Protein AF-A0A7L4DG90-F1 (afdb_monomer_lite)

pLDDT: mean 85.12, std 9.58, range [58.28, 92.31]

Secondary structure (DSSP, 8-state):
----------SS--SHHHHHHHHHHHHHHHHHHT--HHHHHHHHHHHH--------

Radius of gyration: 14.76 Å; chains: 1; bounding box: 31×25×47 Å

Organism: NCBI:txid325343

Structure (mmCIF, N/CA/C/O backbone):
data_AF-A0A7L4DG90-F1
#
_entry.id   AF-A0A7L4DG90-F1
#
loop_
_atom_site.group_PDB
_atom_site.id
_atom_site.type_symbol
_atom_site.label_atom_id
_atom_site.label_alt_id
_atom_site.label_comp_id
_atom_site.label_asym_id
_atom_site.label_entity_id
_atom_site.label_seq_id
_atom_site.pdbx_PDB_ins_code
_atom_site.Cartn_x
_atom_site.Cartn_y
_atom_site.Cartn_z
_atom_site.occupancy
_atom_site.B_iso_or_equiv
_atom_site.auth_seq_id
_atom_site.auth_comp_id
_atom_site.auth_asym_id
_atom_site.auth_atom_id
_atom_site.pdbx_PDB_model_num
ATOM 1 N N . THR A 1 1 ? -7.638 8.916 23.146 1.00 84.25 1 THR A N 1
ATOM 2 C CA . THR A 1 1 ? -8.630 8.879 22.052 1.00 84.25 1 THR A CA 1
ATOM 3 C C . THR A 1 1 ? -7.939 8.403 20.796 1.00 84.25 1 THR A C 1
ATOM 5 O O . THR A 1 1 ? -6.925 8.992 20.453 1.00 84.25 1 THR A O 1
ATOM 8 N N . ILE A 1 2 ? -8.408 7.327 20.156 1.00 83.06 2 ILE A N 1
ATOM 9 C CA . ILE A 1 2 ? -7.891 6.932 18.836 1.00 83.06 2 ILE A CA 1
ATOM 10 C C . ILE A 1 2 ? -8.615 7.774 17.788 1.00 83.06 2 ILE A C 1
ATOM 12 O O . ILE A 1 2 ? -9.842 7.838 17.799 1.00 83.06 2 ILE A O 1
ATOM 16 N N . VAL A 1 3 ? -7.850 8.443 16.927 1.00 86.75 3 VAL A N 1
ATOM 17 C CA . VAL A 1 3 ? -8.377 9.274 15.840 1.00 86.75 3 VAL A CA 1
ATOM 18 C C . VAL A 1 3 ? -8.073 8.572 14.515 1.00 86.75 3 VAL A C 1
ATOM 20 O O . VAL A 1 3 ? -6.910 8.236 14.280 1.00 86.75 3 VAL A O 1
ATOM 23 N N . PRO A 1 4 ? -9.076 8.327 13.654 1.00 81.44 4 PRO A N 1
ATOM 24 C CA . PRO A 1 4 ? -8.846 7.761 12.331 1.00 81.44 4 PRO A CA 1
ATOM 25 C C . PRO A 1 4 ? -7.965 8.694 11.499 1.00 81.44 4 PRO A C 1
ATOM 27 O O . PRO A 1 4 ? -8.264 9.881 11.365 1.00 81.44 4 PRO A O 1
ATOM 30 N N . GLN A 1 5 ? -6.889 8.162 10.922 1.00 80.75 5 GLN A N 1
ATOM 31 C CA . GLN A 1 5 ? -6.129 8.889 9.909 1.00 80.75 5 GLN A C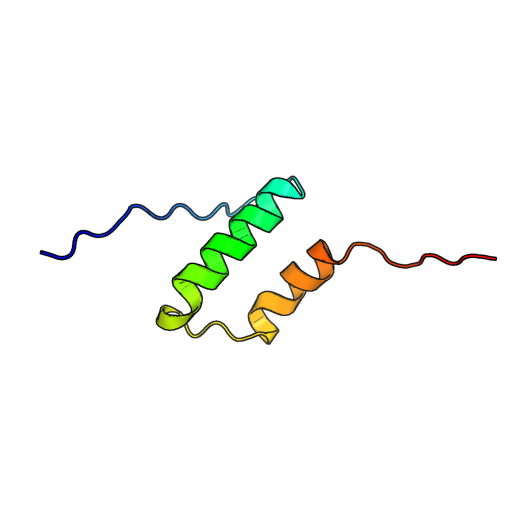A 1
ATOM 32 C C . GLN A 1 5 ? -6.811 8.724 8.552 1.00 80.75 5 GLN A C 1
ATOM 34 O O . GLN A 1 5 ? -7.290 7.639 8.220 1.00 80.75 5 GLN A O 1
ATOM 39 N N . LYS A 1 6 ? -6.852 9.802 7.763 1.00 84.00 6 LYS A N 1
ATOM 40 C CA . LYS A 1 6 ? -7.347 9.744 6.388 1.00 84.00 6 LYS A CA 1
ATOM 41 C C . LYS A 1 6 ? -6.394 8.867 5.573 1.00 84.00 6 LYS A C 1
ATOM 43 O O . LYS A 1 6 ? -5.254 9.256 5.340 1.00 84.00 6 LYS A O 1
ATOM 48 N N . LEU A 1 7 ? -6.859 7.690 5.162 1.00 84.56 7 LEU A N 1
ATOM 49 C CA . LEU A 1 7 ? -6.162 6.846 4.197 1.00 84.56 7 LEU A CA 1
ATOM 50 C C . LEU A 1 7 ? -6.775 7.079 2.817 1.00 84.56 7 LEU A C 1
ATOM 52 O O . LEU A 1 7 ? -7.973 6.878 2.628 1.00 84.56 7 LEU A O 1
ATOM 56 N N . GLU A 1 8 ? -5.948 7.472 1.856 1.00 85.69 8 GLU A N 1
ATOM 57 C CA . GLU A 1 8 ? -6.333 7.575 0.450 1.00 85.69 8 GLU A CA 1
ATOM 58 C C . GLU A 1 8 ? -5.618 6.473 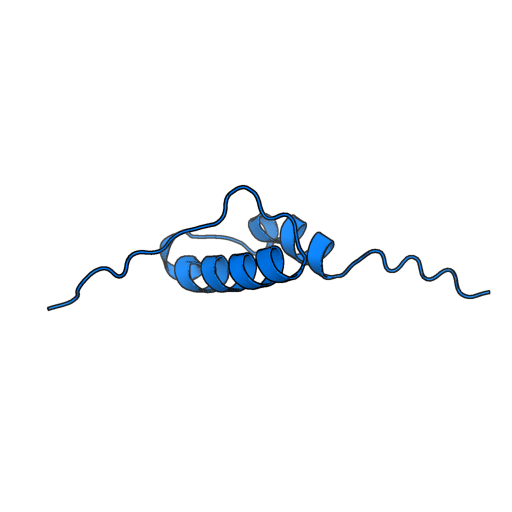-0.326 1.00 85.69 8 GLU A C 1
ATOM 60 O O . GLU A 1 8 ? -4.392 6.376 -0.298 1.00 85.69 8 GLU A O 1
ATOM 65 N N . ILE A 1 9 ? -6.392 5.614 -0.987 1.00 87.88 9 ILE A N 1
ATOM 66 C CA . ILE A 1 9 ? -5.871 4.547 -1.843 1.00 87.88 9 ILE A CA 1
ATOM 67 C C . ILE A 1 9 ? -5.992 5.021 -3.289 1.00 87.88 9 ILE A C 1
ATOM 69 O O . ILE A 1 9 ? -7.073 5.408 -3.734 1.00 87.88 9 ILE A O 1
ATOM 73 N N . ASN A 1 10 ? -4.885 4.994 -4.031 1.00 87.00 10 ASN A N 1
ATOM 74 C CA . ASN A 1 10 ? -4.900 5.319 -5.451 1.00 87.00 10 ASN A CA 1
ATOM 75 C C . ASN A 1 10 ? -5.490 4.147 -6.252 1.00 87.00 10 ASN A C 1
ATOM 77 O O . ASN A 1 10 ? -4.842 3.115 -6.408 1.00 87.00 10 ASN A O 1
ATOM 81 N N . CYS A 1 11 ? -6.702 4.320 -6.784 1.00 87.94 11 CYS A N 1
ATOM 82 C CA . CYS A 1 11 ? -7.372 3.313 -7.616 1.00 87.94 11 CYS A CA 1
ATOM 83 C C . CYS A 1 11 ? -6.888 3.283 -9.077 1.00 87.94 11 CYS A C 1
ATOM 85 O O . CYS A 1 11 ? -7.281 2.396 -9.827 1.00 87.94 11 CYS A O 1
ATOM 87 N N . HIS A 1 12 ? -6.055 4.240 -9.495 1.00 89.94 12 HIS A N 1
ATOM 88 C CA . HIS A 1 12 ? -5.529 4.335 -10.858 1.00 89.94 12 HIS A CA 1
ATOM 89 C C . HIS A 1 12 ? -4.014 4.618 -10.848 1.00 89.94 12 HIS A C 1
ATOM 91 O O . HIS A 1 12 ? -3.586 5.674 -11.329 1.00 89.94 12 HIS A O 1
ATOM 97 N N . PRO A 1 13 ? -3.186 3.716 -10.285 1.00 90.69 13 PRO A N 1
ATOM 98 C CA . PRO A 1 13 ? -1.735 3.879 -10.299 1.00 90.69 13 PRO A CA 1
ATOM 99 C C . PRO A 1 13 ? -1.213 3.863 -11.744 1.00 90.69 13 PRO A C 1
ATOM 101 O O . PRO A 1 13 ? -1.589 2.993 -12.528 1.00 90.69 13 PRO A O 1
ATOM 104 N N . LYS A 1 14 ? -0.359 4.829 -12.112 1.00 91.75 14 LYS A N 1
ATOM 105 C CA . LYS A 1 14 ? 0.186 4.949 -13.483 1.00 91.75 14 LYS A CA 1
ATOM 106 C C . LYS A 1 14 ? 1.695 4.758 -13.552 1.00 91.75 14 LYS A C 1
ATOM 108 O O . LYS A 1 14 ? 2.230 4.506 -14.626 1.00 91.75 14 LYS A O 1
ATOM 113 N N . THR A 1 15 ? 2.383 4.911 -12.428 1.00 91.38 15 THR A N 1
ATOM 114 C CA . THR A 1 15 ? 3.840 4.843 -12.339 1.00 91.38 15 THR A CA 1
ATOM 115 C C . THR A 1 15 ? 4.281 3.738 -11.386 1.00 91.38 15 THR A C 1
ATOM 117 O O . THR A 1 15 ? 3.533 3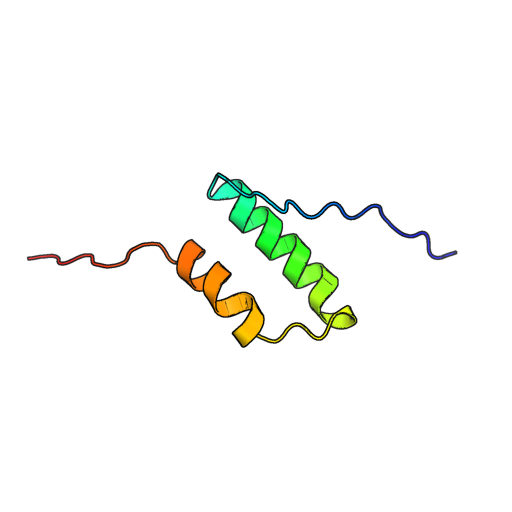.314 -10.505 1.00 91.38 15 THR A O 1
ATOM 120 N N . LEU A 1 16 ? 5.536 3.301 -11.511 1.00 91.00 16 LEU A N 1
ATOM 121 C CA . LEU A 1 16 ? 6.136 2.368 -10.555 1.00 91.00 16 LEU A CA 1
ATOM 122 C C . LEU A 1 16 ? 6.116 2.923 -9.118 1.00 91.00 16 LEU A C 1
ATOM 124 O O . LEU A 1 16 ? 5.912 2.177 -8.164 1.00 91.00 16 LEU A O 1
ATOM 128 N N . ALA A 1 17 ? 6.276 4.241 -8.965 1.00 91.75 17 ALA A N 1
ATOM 129 C CA . ALA A 1 17 ? 6.179 4.909 -7.671 1.00 91.75 17 ALA A CA 1
ATOM 130 C C . ALA A 1 17 ? 4.766 4.798 -7.071 1.00 91.75 17 ALA A C 1
ATOM 132 O O . ALA A 1 17 ? 4.637 4.501 -5.882 1.00 91.75 17 ALA A O 1
ATOM 133 N N . ASP A 1 18 ? 3.717 4.955 -7.888 1.00 92.25 18 ASP A N 1
ATOM 134 C CA . ASP A 1 18 ? 2.332 4.756 -7.443 1.00 92.25 18 ASP A CA 1
ATOM 135 C C . ASP A 1 18 ? 2.102 3.320 -6.967 1.00 92.25 18 ASP A C 1
ATOM 137 O O . ASP A 1 18 ? 1.472 3.108 -5.933 1.00 92.25 18 ASP A O 1
ATOM 141 N N . LEU A 1 19 ? 2.641 2.330 -7.687 1.00 91.75 19 LEU A N 1
ATOM 142 C CA . LEU A 1 19 ? 2.519 0.916 -7.320 1.00 91.75 19 LEU A CA 1
ATOM 143 C C . LEU A 1 19 ? 3.252 0.592 -6.012 1.00 91.75 19 LEU A C 1
ATOM 145 O O . LEU A 1 19 ? 2.726 -0.148 -5.180 1.00 91.75 19 LEU A O 1
ATOM 149 N N . HIS A 1 20 ? 4.434 1.173 -5.787 1.00 90.62 20 HIS A N 1
ATOM 150 C CA . HIS A 1 20 ? 5.130 1.050 -4.504 1.00 90.62 20 HIS A CA 1
ATOM 151 C C . HIS A 1 20 ? 4.340 1.686 -3.356 1.00 90.62 20 HIS A C 1
ATOM 153 O O . HIS A 1 20 ? 4.213 1.076 -2.293 1.00 90.62 20 HIS A O 1
ATOM 159 N N . SER A 1 21 ? 3.775 2.880 -3.562 1.00 91.50 21 SER A N 1
ATOM 160 C CA . SER A 1 21 ? 2.941 3.538 -2.550 1.00 91.50 21 SER A CA 1
ATOM 161 C C . SER A 1 21 ? 1.689 2.714 -2.236 1.00 91.50 21 SER A C 1
ATOM 163 O O . SER A 1 21 ? 1.406 2.451 -1.067 1.00 91.50 21 SER A O 1
ATOM 165 N N . LEU A 1 22 ? 1.011 2.205 -3.270 1.00 92.19 22 LEU A N 1
ATOM 166 C CA . LEU A 1 22 ? -0.148 1.325 -3.141 1.00 92.19 22 LEU A CA 1
ATOM 167 C C . LEU A 1 22 ? 0.186 0.051 -2.353 1.00 92.19 22 LEU A C 1
ATOM 169 O O . LEU A 1 22 ? -0.569 -0.336 -1.464 1.00 92.19 22 LEU A O 1
ATOM 173 N N . CYS A 1 23 ? 1.337 -0.569 -2.622 1.00 91.50 23 CYS A N 1
ATOM 174 C CA . CYS A 1 23 ? 1.820 -1.729 -1.873 1.00 91.50 23 CYS A CA 1
ATOM 175 C C . CYS A 1 23 ? 2.014 -1.412 -0.379 1.00 91.50 23 CYS A C 1
ATOM 177 O O . CYS A 1 23 ? 1.624 -2.204 0.483 1.00 91.50 23 CYS A O 1
ATOM 179 N N . GLY A 1 24 ? 2.559 -0.237 -0.052 1.00 91.19 24 GLY A N 1
ATOM 180 C CA . GLY A 1 24 ? 2.675 0.237 1.329 1.00 91.19 24 GLY A CA 1
ATOM 181 C C . GLY A 1 24 ? 1.314 0.394 2.011 1.00 91.19 24 GLY A C 1
ATOM 182 O O . GLY A 1 24 ? 1.102 -0.147 3.098 1.00 91.19 24 GLY A O 1
ATOM 183 N N . SER A 1 25 ? 0.368 1.069 1.352 1.00 92.31 25 SER A N 1
ATOM 184 C CA . SER A 1 25 ? -0.992 1.267 1.868 1.00 92.31 25 SER A CA 1
ATOM 185 C C . SER A 1 25 ? -1.728 -0.055 2.085 1.00 92.31 25 SER A C 1
ATOM 187 O O . SER A 1 25 ? -2.346 -0.235 3.133 1.00 92.31 25 SER A O 1
ATOM 189 N N . LEU A 1 26 ? -1.631 -0.996 1.139 1.00 91.44 26 LEU A N 1
ATOM 190 C CA . LEU A 1 26 ? -2.269 -2.313 1.239 1.00 91.44 26 LEU A CA 1
ATOM 191 C C . LEU A 1 26 ? -1.666 -3.162 2.361 1.00 91.44 26 LEU A C 1
ATOM 193 O O . LEU A 1 26 ? -2.410 -3.774 3.124 1.00 91.44 26 LEU A O 1
ATOM 197 N N . ASN A 1 27 ? -0.339 -3.149 2.526 1.00 89.06 27 ASN A N 1
ATOM 198 C CA . ASN A 1 27 ? 0.309 -3.829 3.649 1.00 89.06 27 ASN A CA 1
ATOM 199 C C . ASN A 1 27 ? -0.101 -3.232 5.003 1.00 89.06 27 ASN A C 1
ATOM 201 O O . ASN A 1 27 ? -0.251 -3.979 5.968 1.00 89.06 27 ASN A O 1
ATOM 205 N N . TRP A 1 28 ? -0.329 -1.916 5.075 1.00 89.88 28 TRP A N 1
ATOM 206 C CA . TRP A 1 28 ? -0.799 -1.259 6.295 1.00 89.88 28 TRP A CA 1
ATOM 207 C C . TRP A 1 28 ? -2.221 -1.687 6.685 1.00 89.88 28 TRP A C 1
ATOM 209 O O . TRP A 1 28 ? -2.462 -1.981 7.852 1.00 89.88 28 TRP A O 1
ATOM 219 N N . VAL A 1 29 ? -3.150 -1.780 5.724 1.00 90.56 29 VAL A N 1
ATOM 220 C CA . VAL A 1 29 ? -4.546 -2.186 6.000 1.00 90.56 29 VAL A CA 1
ATOM 221 C C . VAL A 1 29 ? -4.769 -3.694 6.091 1.00 90.56 29 VAL A C 1
ATOM 223 O O . VAL A 1 29 ? -5.830 -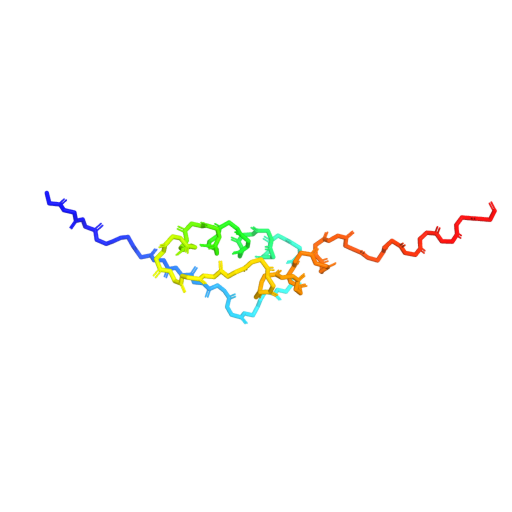4.138 6.539 1.00 90.56 29 VAL A O 1
ATOM 226 N N . ARG A 1 30 ? -3.783 -4.495 5.677 1.00 90.38 30 ARG A N 1
ATOM 227 C CA . ARG A 1 30 ? -3.867 -5.958 5.602 1.00 90.38 30 ARG A CA 1
ATOM 228 C C . ARG A 1 30 ? -4.424 -6.636 6.865 1.00 90.38 30 ARG A C 1
ATOM 230 O O . ARG A 1 30 ? -5.280 -7.504 6.698 1.00 90.38 30 ARG A O 1
ATOM 237 N N . PRO A 1 31 ? -4.038 -6.250 8.102 1.00 89.50 31 PRO A N 1
ATOM 238 C CA . PRO A 1 31 ? -4.558 -6.884 9.317 1.00 89.50 31 PRO A CA 1
ATOM 239 C C . PRO A 1 31 ? -6.071 -6.725 9.519 1.00 89.50 31 PRO A C 1
ATOM 241 O O . PRO A 1 31 ? -6.666 -7.504 10.257 1.00 89.50 31 PRO A O 1
ATOM 244 N N . TRP A 1 32 ? -6.693 -5.722 8.893 1.00 89.62 32 TRP A N 1
ATOM 245 C CA . TRP A 1 32 ? -8.113 -5.407 9.078 1.00 89.62 32 TRP A CA 1
ATOM 246 C C . TRP A 1 32 ? -8.999 -5.899 7.936 1.00 89.62 32 TRP A C 1
ATOM 248 O O . TRP A 1 32 ? -10.191 -6.096 8.141 1.00 89.62 32 TRP A O 1
ATOM 258 N N . LEU A 1 33 ? -8.430 -6.087 6.742 1.00 86.81 33 LEU A N 1
ATOM 259 C CA . LEU A 1 33 ? -9.189 -6.409 5.529 1.00 86.81 33 LEU A CA 1
ATOM 260 C C . LEU A 1 33 ? -9.143 -7.890 5.133 1.00 86.81 33 LEU A C 1
ATOM 262 O O . LEU A 1 33 ? -9.824 -8.277 4.191 1.00 86.81 33 LEU A O 1
ATOM 266 N N . GLY A 1 34 ? -8.345 -8.715 5.819 1.00 89.00 34 GLY A N 1
ATOM 267 C CA . GLY A 1 34 ? -8.234 -10.142 5.498 1.00 89.00 34 GLY A CA 1
ATOM 268 C C . GLY A 1 34 ? -7.572 -10.426 4.145 1.00 89.00 34 GLY A C 1
ATOM 269 O O . GLY A 1 34 ? -7.770 -11.502 3.594 1.00 89.00 34 GLY A O 1
ATOM 270 N N . LEU A 1 35 ? -6.787 -9.477 3.617 1.00 89.81 35 LEU A N 1
ATOM 271 C CA . LEU A 1 35 ? -6.105 -9.615 2.328 1.00 89.81 35 LEU A CA 1
ATOM 272 C C . LEU A 1 35 ? -5.087 -10.762 2.373 1.00 89.81 35 LEU A C 1
ATOM 274 O O . LEU A 1 35 ? -4.121 -10.749 3.158 1.00 89.81 35 LEU A O 1
ATOM 278 N N . THR A 1 36 ? -5.289 -11.746 1.502 1.00 90.31 36 THR A N 1
ATOM 279 C CA . THR A 1 36 ? -4.370 -12.869 1.330 1.00 90.31 36 THR A CA 1
ATOM 280 C C . THR A 1 36 ? -3.207 -12.469 0.422 1.00 90.31 36 THR A C 1
ATOM 282 O O . THR A 1 36 ? -3.213 -11.414 -0.210 1.00 90.31 36 THR A O 1
ATOM 285 N N . ASN A 1 37 ? -2.149 -13.287 0.375 1.00 88.25 37 ASN A N 1
ATOM 286 C CA . ASN A 1 37 ? -1.088 -13.042 -0.608 1.00 88.25 37 ASN A CA 1
ATOM 287 C C . ASN A 1 37 ? -1.589 -13.265 -2.040 1.00 88.25 37 ASN A C 1
ATOM 289 O O . ASN A 1 37 ? -1.071 -12.623 -2.942 1.00 88.25 37 ASN A O 1
ATOM 293 N N . GLU A 1 38 ? -2.596 -14.121 -2.230 1.00 91.81 38 GLU A N 1
ATOM 294 C CA . GLU A 1 38 ? -3.189 -14.411 -3.538 1.00 91.81 38 GLU A CA 1
ATOM 295 C C . GLU A 1 38 ? -3.914 -13.178 -4.098 1.00 91.81 38 GLU A C 1
ATOM 297 O O . GLU A 1 38 ? -3.742 -12.849 -5.268 1.00 91.81 38 GLU A O 1
ATOM 302 N N . ASP A 1 39 ? -4.614 -12.419 -3.246 1.00 90.56 39 ASP A N 1
ATOM 303 C CA . ASP A 1 39 ? -5.257 -11.151 -3.632 1.00 90.56 39 ASP A CA 1
ATOM 304 C C . ASP A 1 39 ? -4.244 -10.080 -4.080 1.00 90.56 39 ASP A C 1
ATOM 306 O O . ASP A 1 39 ? -4.556 -9.204 -4.888 1.00 90.56 39 ASP A O 1
ATOM 310 N N . LEU A 1 40 ? -3.021 -10.130 -3.539 1.00 89.94 40 LEU A N 1
ATOM 311 C CA . LEU A 1 40 ? -1.948 -9.168 -3.812 1.00 89.94 40 LEU A CA 1
ATOM 312 C C . LEU A 1 40 ? -0.969 -9.645 -4.896 1.00 89.94 40 LEU A C 1
ATOM 314 O O . LEU A 1 40 ? -0.127 -8.864 -5.348 1.00 89.94 40 LEU A O 1
ATOM 318 N N . ASP A 1 41 ? -1.076 -10.899 -5.335 1.00 90.81 41 ASP A N 1
ATOM 319 C CA . ASP A 1 41 ? -0.156 -11.520 -6.291 1.00 90.81 41 ASP A CA 1
ATOM 320 C C . ASP A 1 41 ? -0.040 -10.741 -7.618 1.00 90.81 41 ASP A C 1
ATOM 322 O O . ASP A 1 41 ? 1.087 -10.472 -8.049 1.00 90.81 41 ASP A O 1
ATOM 326 N N . PRO A 1 42 ? -1.140 -10.238 -8.226 1.00 89.25 42 PRO A N 1
ATOM 327 C CA . PRO A 1 42 ? -1.057 -9.438 -9.449 1.00 89.25 42 PRO A CA 1
ATOM 328 C C . PRO A 1 42 ? -0.215 -8.164 -9.286 1.00 89.25 42 PRO A C 1
ATOM 330 O O . PRO A 1 42 ? 0.548 -7.801 -10.183 1.00 89.25 42 PRO A O 1
ATOM 333 N N . LEU A 1 43 ? -0.307 -7.502 -8.126 1.00 88.88 43 LEU A N 1
ATOM 334 C CA . LEU A 1 43 ? 0.480 -6.306 -7.821 1.00 88.88 43 LEU A CA 1
ATOM 335 C C . LEU A 1 43 ? 1.968 -6.648 -7.692 1.00 88.88 43 LEU A C 1
ATOM 337 O O . LEU A 1 43 ? 2.816 -5.938 -8.231 1.00 88.88 43 LEU A O 1
ATOM 341 N N . PHE A 1 44 ? 2.300 -7.742 -7.004 1.00 87.25 44 PHE A N 1
ATOM 342 C CA . PHE A 1 44 ? 3.690 -8.173 -6.856 1.00 87.25 44 PHE A CA 1
ATOM 343 C C . PHE A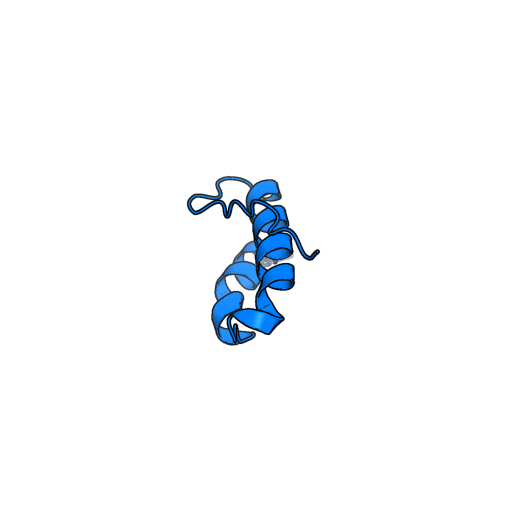 1 44 ? 4.306 -8.627 -8.178 1.00 87.25 44 PHE A C 1
ATOM 345 O O . PHE A 1 44 ? 5.483 -8.357 -8.422 1.00 87.25 44 PHE A O 1
ATOM 352 N N . ASN A 1 45 ? 3.527 -9.269 -9.047 1.00 88.12 45 ASN A N 1
ATOM 353 C CA . ASN A 1 45 ? 3.981 -9.647 -10.383 1.00 88.12 45 ASN A CA 1
ATOM 354 C C . ASN A 1 45 ? 4.264 -8.417 -11.249 1.00 88.12 45 ASN A C 1
ATOM 356 O O . ASN A 1 45 ? 5.295 -8.374 -11.914 1.00 88.12 45 ASN A O 1
ATOM 360 N N . LEU A 1 46 ? 3.426 -7.381 -11.158 1.00 86.50 46 LEU A N 1
ATOM 361 C CA . LEU A 1 46 ? 3.665 -6.111 -11.842 1.00 86.50 46 LEU A CA 1
ATOM 362 C C . LEU A 1 46 ? 4.939 -5.409 -11.332 1.00 86.50 46 LEU A C 1
ATOM 364 O O . LEU A 1 46 ? 5.720 -4.889 -12.126 1.00 86.50 46 LEU A O 1
ATOM 368 N N . LEU A 1 47 ? 5.186 -5.436 -10.017 1.00 87.25 47 LEU A N 1
ATOM 369 C CA . LEU A 1 47 ? 6.382 -4.848 -9.396 1.00 87.25 47 LEU A CA 1
ATOM 370 C C . LEU A 1 47 ? 7.678 -5.616 -9.696 1.00 87.25 47 LEU A C 1
ATOM 372 O O . LEU A 1 47 ? 8.745 -5.007 -9.749 1.00 87.25 47 LEU A O 1
ATOM 376 N N . LYS A 1 48 ? 7.612 -6.939 -9.896 1.00 84.31 48 LYS A N 1
ATOM 377 C CA . LYS A 1 48 ? 8.777 -7.751 -10.295 1.00 84.31 48 LYS A CA 1
ATOM 378 C C . LYS A 1 48 ? 9.325 -7.362 -11.676 1.00 84.31 48 LYS A C 1
ATOM 380 O O . LYS A 1 48 ? 10.485 -7.678 -11.946 1.00 84.31 48 LYS A O 1
ATOM 385 N N . GLY A 1 49 ? 8.523 -6.680 -12.501 1.00 74.12 49 GLY A N 1
ATOM 386 C CA . GLY A 1 49 ? 8.848 -6.321 -13.881 1.00 74.12 49 GLY A CA 1
ATOM 387 C C . GLY A 1 49 ? 8.912 -7.537 -14.812 1.00 74.12 49 GLY A C 1
ATOM 388 O O . GLY A 1 49 ? 8.948 -8.687 -14.365 1.00 74.12 49 GLY A O 1
ATOM 389 N N . GLU A 1 50 ? 8.952 -7.295 -16.122 1.00 64.44 50 GLU A N 1
ATOM 390 C CA . GLU A 1 50 ? 9.242 -8.342 -17.106 1.00 64.44 50 GLU A CA 1
ATOM 391 C C . GLU A 1 50 ? 10.701 -8.788 -16.947 1.00 64.44 50 GLU A C 1
ATOM 393 O O . GLU A 1 50 ? 11.632 -8.161 -17.447 1.00 64.44 50 GLU A O 1
ATOM 398 N N . ARG A 1 51 ? 10.922 -9.892 -16.231 1.00 60.19 51 ARG A N 1
ATOM 399 C CA . ARG A 1 51 ? 12.177 -10.647 -16.312 1.00 60.19 51 ARG A CA 1
ATOM 400 C C . ARG A 1 51 ? 12.052 -11.750 -17.359 1.00 60.19 51 ARG A C 1
ATOM 402 O O . ARG A 1 51 ? 12.269 -12.913 -17.051 1.00 60.19 51 ARG A O 1
ATOM 409 N N . GLU A 1 52 ? 11.762 -11.377 -18.601 1.00 61.50 52 GLU A N 1
ATOM 410 C CA . GLU A 1 52 ? 12.260 -12.127 -19.759 1.00 61.50 52 GLU A CA 1
ATOM 411 C C . GLU A 1 52 ? 13.559 -11.465 -20.218 1.00 61.50 52 GLU A C 1
ATOM 413 O O . GLU A 1 52 ? 13.679 -10.897 -21.298 1.00 61.50 52 GLU A O 1
ATOM 418 N N . LEU A 1 53 ? 14.574 -11.519 -19.354 1.00 58.28 53 LEU A N 1
ATOM 419 C CA . LEU A 1 53 ? 15.938 -11.350 -19.830 1.00 58.28 53 LEU A CA 1
ATOM 420 C C . LEU A 1 53 ? 16.328 -12.674 -20.485 1.00 58.28 53 LEU A C 1
ATOM 422 O O . LEU A 1 53 ? 16.974 -13.521 -19.870 1.00 58.28 53 LEU A O 1
ATOM 426 N N . VAL A 1 54 ? 15.888 -12.860 -21.730 1.00 59.81 54 VAL A N 1
ATOM 427 C CA . VAL A 1 54 ? 16.524 -13.786 -22.669 1.00 59.81 54 VAL A CA 1
ATOM 428 C C . VAL A 1 54 ? 17.914 -13.233 -22.985 1.00 59.81 54 VAL A C 1
ATOM 430 O O . VAL A 1 54 ? 18.149 -12.594 -24.007 1.0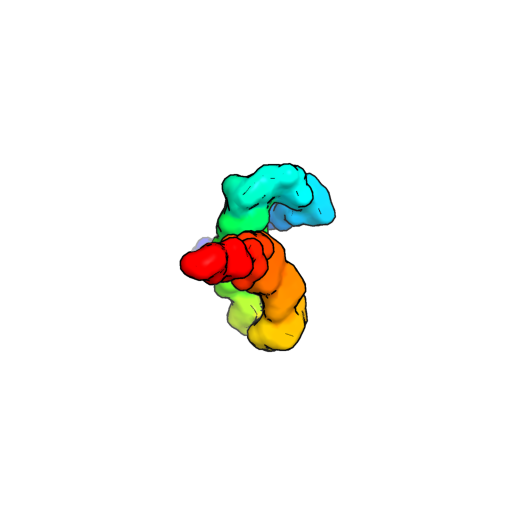0 59.81 54 VAL A O 1
ATOM 433 N N . SER A 1 55 ? 18.835 -13.398 -22.039 1.00 61.09 55 SER A N 1
ATOM 434 C CA . SER A 1 55 ? 20.251 -13.152 -22.286 1.00 61.09 55 SER A CA 1
ATOM 435 C C . SER A 1 55 ? 20.781 -14.270 -23.201 1.00 61.09 55 SER A C 1
ATOM 437 O O . SER A 1 55 ? 20.531 -15.435 -22.882 1.00 61.09 55 SER A O 1
ATOM 439 N N . PRO A 1 56 ? 21.447 -13.939 -24.327 1.00 64.81 56 PRO A N 1
ATOM 440 C CA . PRO A 1 56 ? 21.994 -14.914 -25.276 1.00 64.81 56 PRO A CA 1
ATOM 441 C C . PRO A 1 56 ? 23.147 -15.749 -24.706 1.00 64.81 56 PRO A C 1
ATOM 443 O O . PRO A 1 56 ? 23.805 -15.291 -23.743 1.00 64.81 56 PRO A O 1
#

InterPro domains:
  IPR010661 Reverse transcriptase thumb [PF06817] (4-56)
  IPR043128 Reverse transcriptase/Diguanylate cyclase domain [G3DSA:3.30.70.270] (1-56)
  IPR043502 DNA/RNA polymerase superfamily [SSF56672] (11-51)

Sequence (56 aa):
TIVPQKLEINCHPKTLADLHSLCGSLNWVRPWLGLTNEDLDPLFNLLKGERELVSP

Foldseek 3Di:
DDDDDDDDADPDDDDLVSLVVNVVSCVVCCVPPVDDVVNCVVSVVVNVPPPPPPPD